Protein AF-A0A9D1D0S0-F1 (afdb_monomer)

Solvent-accessible surface area (backbone atoms only — not comparable to full-atom values): 7778 Å² total; per-residue (Å²): 96,86,96,44,88,36,52,38,95,53,84,93,52,58,53,62,79,55,43,81,59,76,42,62,84,83,54,61,83,53,73,46,69,26,36,39,30,45,93,90,41,56,19,46,62,19,41,35,35,54,39,78,94,74,76,41,79,44,77,44,63,49,6,41,51,87,75,84,60,81,37,50,37,50,48,55,74,76,42,73,57,58,77,40,42,81,45,76,44,77,78,49,83,49,35,30,40,50,49,79,39,62,50,87,47,49,67,59,52,57,73,62,24,72,44,70,52,54,68,56,92,54,92,84,30,56,72,50,70,42,110

Radius of gyration: 15.26 Å; Cα contacts (8 Å, |Δi|>4): 213; chains: 1; bounding box: 42×31×34 Å

Structure (mmCIF, N/CA/C/O backbone):
data_AF-A0A9D1D0S0-F1
#
_entry.id   AF-A0A9D1D0S0-F1
#
loop_
_atom_site.group_PDB
_atom_site.id
_atom_site.type_symbol
_atom_site.label_atom_id
_atom_site.label_alt_id
_atom_site.label_comp_id
_atom_site.label_asym_id
_atom_site.label_entity_id
_atom_site.label_seq_id
_atom_site.pdbx_PDB_ins_code
_atom_site.Cartn_x
_atom_site.Cartn_y
_atom_site.Cartn_z
_atom_site.occupancy
_atom_site.B_iso_or_equiv
_atom_site.auth_seq_id
_atom_site.auth_comp_id
_atom_site.auth_asym_id
_atom_site.auth_atom_id
_atom_site.pdbx_PDB_model_num
ATOM 1 N N . MET A 1 1 ? 17.503 -10.054 -6.892 1.00 64.94 1 MET A N 1
ATOM 2 C CA . MET A 1 1 ? 16.296 -9.539 -7.579 1.00 64.94 1 MET A CA 1
ATOM 3 C C . MET A 1 1 ? 15.792 -10.439 -8.700 1.00 64.94 1 MET A C 1
ATOM 5 O O . MET A 1 1 ? 14.606 -10.372 -8.966 1.00 64.94 1 MET A O 1
ATOM 9 N N . LYS A 1 2 ? 16.620 -11.303 -9.314 1.00 76.19 2 LYS A N 1
ATOM 10 C CA . LYS A 1 2 ? 16.136 -12.230 -10.349 1.00 76.19 2 LYS A CA 1
ATOM 11 C C . LYS A 1 2 ? 14.930 -13.060 -9.892 1.00 76.19 2 LYS A C 1
ATOM 13 O O . LYS A 1 2 ? 14.934 -13.582 -8.771 1.00 76.19 2 LYS A O 1
ATOM 18 N N . GLY A 1 3 ? 13.919 -13.166 -10.750 1.00 79.62 3 GLY A N 1
ATOM 19 C CA . GLY A 1 3 ? 12.679 -13.891 -10.479 1.00 79.62 3 GLY A CA 1
ATOM 20 C C . GLY A 1 3 ? 11.771 -13.207 -9.453 1.00 79.62 3 GLY A C 1
ATOM 21 O O . GLY A 1 3 ? 11.065 -13.893 -8.714 1.00 79.62 3 GLY A O 1
ATOM 22 N N . THR A 1 4 ? 11.823 -11.876 -9.335 1.00 82.12 4 THR A N 1
ATOM 23 C CA . THR A 1 4 ? 10.825 -11.090 -8.589 1.00 82.12 4 THR A CA 1
ATOM 24 C C . THR A 1 4 ? 10.102 -10.126 -9.528 1.00 82.12 4 THR A C 1
ATOM 26 O O . THR A 1 4 ? 10.671 -9.736 -10.548 1.00 82.12 4 THR A O 1
ATOM 29 N N . PRO A 1 5 ? 8.898 -9.646 -9.167 1.00 80.69 5 PRO A N 1
ATOM 30 C CA . PRO A 1 5 ? 8.214 -8.583 -9.914 1.00 80.69 5 PRO A CA 1
ATOM 31 C C . PRO A 1 5 ? 8.986 -7.254 -9.999 1.00 80.69 5 PRO A C 1
ATOM 33 O O . PRO A 1 5 ? 8.554 -6.336 -10.692 1.00 80.69 5 PRO A O 1
ATOM 36 N N . TYR A 1 6 ? 10.106 -7.130 -9.278 1.00 85.38 6 TYR A N 1
ATOM 37 C CA . TYR A 1 6 ? 10.950 -5.937 -9.260 1.00 85.38 6 TYR A CA 1
ATOM 38 C C . TYR A 1 6 ? 12.174 -6.032 -10.171 1.00 85.38 6 TYR A C 1
ATOM 40 O O . TYR A 1 6 ? 12.931 -5.067 -10.264 1.00 85.38 6 TYR A O 1
ATOM 48 N N . GLU A 1 7 ? 12.393 -7.177 -10.820 1.00 84.88 7 GLU A N 1
ATOM 49 C CA . GLU A 1 7 ? 13.486 -7.343 -11.773 1.00 84.88 7 GLU A CA 1
ATOM 50 C C . GLU A 1 7 ? 13.337 -6.355 -12.936 1.00 84.88 7 GLU A C 1
ATOM 52 O O . GLU A 1 7 ? 12.281 -6.263 -13.560 1.00 84.88 7 GLU A O 1
ATOM 57 N N . TYR A 1 8 ? 14.403 -5.604 -13.206 1.00 84.00 8 TYR A N 1
ATOM 58 C CA . TYR A 1 8 ? 14.496 -4.662 -14.316 1.00 84.00 8 TYR A CA 1
ATOM 59 C C . TYR A 1 8 ? 15.640 -5.102 -15.247 1.00 84.00 8 TYR A C 1
ATOM 61 O O . TYR A 1 8 ? 16.619 -5.667 -14.749 1.00 84.00 8 TYR A O 1
ATOM 69 N N . PRO A 1 9 ? 15.559 -4.869 -16.574 1.00 85.56 9 PRO A N 1
ATOM 70 C CA . PRO A 1 9 ? 16.597 -5.317 -17.510 1.00 85.56 9 PRO A CA 1
ATOM 71 C C . PRO A 1 9 ? 18.001 -4.781 -17.197 1.00 85.56 9 PRO A C 1
ATOM 73 O O . PRO A 1 9 ? 18.989 -5.495 -17.358 1.00 85.56 9 PRO A O 1
ATOM 76 N N . ASP A 1 10 ? 18.090 -3.532 -16.734 1.00 85.25 10 ASP A N 1
ATOM 77 C CA . ASP A 1 10 ? 19.326 -2.954 -16.204 1.00 85.25 10 ASP A CA 1
ATOM 78 C C . ASP A 1 10 ? 19.555 -3.452 -14.762 1.00 85.25 10 ASP A C 1
ATOM 80 O O . ASP A 1 10 ? 18.759 -3.120 -13.879 1.00 85.25 10 ASP A O 1
ATOM 84 N N . PRO A 1 11 ? 20.644 -4.199 -14.487 1.00 82.06 11 PRO A N 1
ATOM 85 C CA . PRO A 1 11 ? 20.911 -4.776 -13.169 1.00 82.06 11 PRO A CA 1
ATOM 86 C C . PRO A 1 11 ? 21.215 -3.732 -12.085 1.00 82.06 11 PRO A C 1
ATOM 88 O O . PRO A 1 11 ? 21.220 -4.074 -10.902 1.00 82.06 11 PRO A O 1
ATOM 91 N N . SER A 1 12 ? 21.480 -2.477 -12.464 1.00 82.19 12 SER A N 1
ATOM 92 C CA . SER A 1 12 ? 21.649 -1.356 -11.533 1.00 82.19 12 SER A CA 1
ATOM 93 C C . SER A 1 12 ? 20.322 -0.714 -11.109 1.00 82.19 12 SER A C 1
ATOM 95 O O . SER A 1 12 ? 20.304 0.155 -10.236 1.00 82.19 12 SER A O 1
ATOM 97 N N . ARG A 1 13 ? 19.204 -1.142 -11.708 1.00 82.38 13 ARG A N 1
ATOM 98 C CA . ARG A 1 13 ? 17.861 -0.617 -11.461 1.00 82.38 13 ARG A CA 1
ATOM 99 C C . ARG A 1 13 ? 16.918 -1.727 -11.008 1.00 82.38 13 ARG A C 1
ATOM 101 O O . ARG A 1 13 ? 17.182 -2.917 -11.146 1.00 82.38 13 ARG A O 1
ATOM 108 N N . MET A 1 14 ? 15.786 -1.308 -10.461 1.00 85.69 14 MET A N 1
ATOM 109 C CA . MET A 1 14 ? 14.671 -2.181 -10.114 1.00 85.69 14 MET A CA 1
ATOM 110 C C . MET A 1 14 ? 13.363 -1.425 -10.301 1.00 85.69 14 MET A C 1
ATOM 112 O O . MET A 1 14 ? 13.331 -0.200 -10.145 1.00 85.69 14 MET A O 1
ATOM 116 N N . TYR A 1 15 ? 12.276 -2.136 -10.594 1.00 85.44 15 TYR A N 1
ATOM 117 C CA . TYR A 1 15 ? 10.959 -1.515 -10.496 1.00 85.44 15 TYR A CA 1
ATOM 118 C C . TYR A 1 15 ? 10.644 -1.185 -9.034 1.00 85.44 15 TYR A C 1
ATOM 120 O O . TYR A 1 15 ? 11.009 -1.923 -8.119 1.00 85.44 15 TYR A O 1
ATOM 128 N N . GLY A 1 16 ? 9.949 -0.070 -8.811 1.00 83.62 16 GLY A N 1
ATOM 129 C CA . GLY A 1 16 ? 9.519 0.326 -7.473 1.00 83.62 16 GLY A CA 1
ATOM 130 C C . GLY A 1 16 ? 8.412 -0.570 -6.911 1.00 83.62 16 GLY A C 1
ATOM 131 O O . GLY A 1 16 ? 7.769 -1.335 -7.634 1.00 83.62 16 GLY A O 1
ATOM 132 N N . GLY A 1 17 ? 8.127 -0.392 -5.617 1.00 87.69 17 GLY A N 1
ATOM 133 C CA . GLY A 1 17 ? 7.108 -1.144 -4.869 1.00 87.69 17 GLY A CA 1
ATOM 134 C C . GLY A 1 17 ? 5.701 -1.142 -5.483 1.00 87.69 17 GLY A C 1
ATOM 135 O O . GLY A 1 17 ? 4.895 -2.006 -5.164 1.00 87.69 17 GLY A O 1
ATOM 136 N N . ILE A 1 18 ? 5.401 -0.221 -6.403 1.00 92.00 18 ILE A N 1
ATOM 137 C CA . ILE A 1 18 ? 4.089 -0.117 -7.050 1.00 92.00 18 ILE A CA 1
ATOM 138 C C . ILE A 1 18 ? 3.710 -1.363 -7.871 1.00 92.00 18 ILE A C 1
ATOM 140 O O . ILE A 1 18 ? 2.529 -1.691 -7.968 1.00 92.00 18 ILE A O 1
ATOM 144 N N . ARG A 1 19 ? 4.703 -2.117 -8.372 1.00 91.75 19 ARG A N 1
ATOM 145 C CA . ARG A 1 19 ? 4.493 -3.405 -9.058 1.00 91.75 19 ARG A CA 1
ATOM 146 C C . ARG A 1 19 ? 3.732 -4.418 -8.204 1.00 91.75 19 ARG A C 1
ATOM 148 O O . ARG A 1 19 ? 2.967 -5.204 -8.749 1.00 91.75 19 ARG A O 1
ATOM 155 N N . PHE A 1 20 ? 3.902 -4.382 -6.880 1.00 92.69 20 PHE A N 1
ATOM 156 C CA . PHE A 1 20 ? 3.157 -5.234 -5.947 1.00 92.69 20 PHE A CA 1
ATOM 157 C C . PHE A 1 20 ? 1.638 -5.090 -6.115 1.00 92.69 20 PHE A C 1
ATOM 159 O O . PHE A 1 20 ? 0.895 -6.071 -6.023 1.00 92.69 20 PHE A O 1
ATOM 166 N N . PHE A 1 21 ? 1.200 -3.872 -6.435 1.00 94.19 21 PHE A N 1
ATOM 167 C CA . PHE A 1 21 ? -0.196 -3.505 -6.616 1.00 94.19 21 PHE A CA 1
ATOM 168 C C . PHE A 1 21 ? -0.695 -3.696 -8.056 1.00 94.19 21 PHE A C 1
ATOM 170 O O . PHE A 1 21 ? -1.740 -3.151 -8.403 1.00 94.19 21 PHE A O 1
ATOM 177 N N . ASP A 1 22 ? 0.016 -4.457 -8.899 1.00 94.12 22 ASP A N 1
ATOM 178 C CA . ASP A 1 22 ? -0.304 -4.706 -10.317 1.00 94.12 22 ASP A CA 1
ATOM 179 C C . ASP A 1 22 ? -0.490 -3.427 -11.142 1.00 94.12 22 ASP A C 1
ATOM 181 O O . ASP A 1 22 ? -1.402 -3.326 -11.962 1.00 94.12 22 ASP A O 1
ATOM 185 N N . ILE A 1 23 ? 0.346 -2.425 -10.887 1.00 94.25 23 ILE A N 1
ATOM 186 C CA . ILE A 1 23 ? 0.385 -1.182 -11.658 1.00 94.25 23 ILE A CA 1
ATOM 187 C C . ILE A 1 23 ? 1.708 -1.146 -12.420 1.00 94.25 23 ILE A C 1
ATOM 189 O O . ILE A 1 23 ? 2.770 -1.431 -11.855 1.00 94.25 23 ILE A O 1
ATOM 193 N N . GLU A 1 24 ? 1.638 -0.803 -13.705 1.00 91.50 24 GLU A N 1
ATOM 194 C CA . GLU A 1 24 ? 2.812 -0.529 -14.530 1.00 91.50 24 GLU A CA 1
ATOM 195 C C . GLU A 1 24 ? 3.449 0.792 -14.064 1.00 91.50 24 GLU A C 1
ATOM 197 O O . GLU A 1 24 ? 2.795 1.831 -14.151 1.00 91.50 24 GLU A O 1
ATOM 202 N N . PRO A 1 25 ? 4.697 0.799 -13.552 1.00 89.88 25 PRO A N 1
ATOM 203 C CA . PRO A 1 25 ? 5.296 2.012 -12.994 1.00 89.88 25 PRO A CA 1
ATOM 204 C C . PRO A 1 25 ? 5.414 3.178 -13.984 1.00 89.88 25 PRO A C 1
ATOM 206 O O . PRO A 1 25 ? 5.482 4.326 -13.542 1.00 89.88 25 PRO A O 1
ATOM 209 N N . GLU A 1 26 ? 5.461 2.878 -15.285 1.00 89.44 26 GLU A N 1
ATOM 210 C CA . GLU A 1 26 ? 5.560 3.851 -16.377 1.00 89.44 26 GLU A CA 1
ATOM 211 C C . GLU A 1 26 ? 4.197 4.458 -16.761 1.00 89.44 26 GLU A C 1
ATOM 213 O O . GLU A 1 26 ? 4.147 5.575 -17.282 1.00 89.44 26 GLU A O 1
ATOM 218 N N . ASP A 1 27 ? 3.082 3.793 -16.434 1.00 93.31 27 ASP A N 1
ATOM 219 C CA . ASP A 1 27 ? 1.735 4.315 -16.682 1.00 93.31 27 ASP A CA 1
ATOM 220 C C . ASP A 1 27 ? 1.271 5.219 -15.535 1.00 93.31 27 ASP A C 1
ATOM 222 O O . ASP A 1 27 ? 0.452 4.873 -14.683 1.00 93.31 27 ASP A O 1
ATOM 226 N N . THR A 1 28 ? 1.824 6.427 -15.520 1.00 94.62 28 THR A N 1
ATOM 227 C CA . THR A 1 28 ? 1.541 7.443 -14.495 1.00 94.62 28 THR A CA 1
ATOM 228 C C . THR A 1 28 ? 0.131 8.043 -14.565 1.00 94.62 28 THR A C 1
ATOM 230 O O . THR A 1 28 ? -0.220 8.859 -13.711 1.00 94.62 28 THR A O 1
ATOM 233 N N . SER A 1 29 ? -0.683 7.652 -15.553 1.00 95.19 29 SER A N 1
ATOM 234 C CA . SER A 1 29 ? -2.068 8.114 -15.703 1.00 95.19 29 SER A CA 1
ATOM 235 C C . SER A 1 29 ? -3.072 7.291 -14.889 1.00 95.19 29 SER A C 1
ATOM 237 O O . SER A 1 29 ? -4.191 7.744 -14.646 1.00 95.19 29 SER A O 1
ATOM 239 N N . VAL A 1 30 ? -2.667 6.099 -14.438 1.00 95.50 30 VAL A N 1
ATOM 240 C CA . VAL A 1 30 ? -3.536 5.160 -13.728 1.00 95.50 30 VAL A CA 1
ATOM 241 C C . VAL A 1 30 ? -3.843 5.634 -12.310 1.00 95.50 30 VAL A C 1
ATOM 243 O O . VAL A 1 30 ? -2.960 5.970 -11.515 1.00 95.50 30 VAL A O 1
ATOM 246 N N . GLU A 1 31 ? -5.125 5.544 -11.970 1.00 96.69 31 GLU A N 1
ATOM 247 C CA . GLU A 1 31 ? -5.622 5.557 -10.603 1.00 96.69 31 GLU A CA 1
ATOM 248 C C . GLU A 1 31 ? -6.266 4.199 -10.304 1.00 96.69 31 GLU A C 1
ATOM 250 O O . GLU A 1 31 ? -7.092 3.704 -11.074 1.00 96.69 31 GLU A O 1
ATOM 255 N N . LYS A 1 32 ? -5.878 3.575 -9.189 1.00 97.56 32 LYS A N 1
ATOM 256 C CA . LYS A 1 32 ? -6.391 2.262 -8.782 1.00 97.56 32 LYS A CA 1
ATOM 257 C C . LYS A 1 32 ? -6.989 2.338 -7.388 1.00 97.56 32 LYS A C 1
ATOM 259 O O . LYS A 1 32 ? -6.281 2.616 -6.421 1.00 97.56 32 LYS A O 1
ATOM 264 N N . ASN A 1 33 ? -8.279 2.041 -7.278 1.00 98.38 33 ASN A N 1
ATOM 265 C CA . ASN A 1 33 ? -8.926 1.856 -5.985 1.00 98.38 33 ASN A CA 1
ATOM 266 C C . ASN A 1 33 ? -8.759 0.410 -5.518 1.00 98.38 33 ASN A C 1
ATOM 268 O O . ASN A 1 33 ? -8.895 -0.532 -6.300 1.00 98.38 33 ASN A O 1
ATOM 272 N N . ILE A 1 34 ? -8.450 0.254 -4.237 1.00 98.38 34 ILE A N 1
ATOM 273 C CA . ILE A 1 34 ? -8.264 -1.029 -3.570 1.00 98.38 34 ILE A CA 1
ATOM 274 C C . ILE A 1 34 ? -9.051 -1.052 -2.261 1.00 98.38 34 ILE A C 1
ATOM 276 O O . ILE A 1 34 ? -9.284 -0.012 -1.634 1.00 98.38 34 ILE A O 1
ATOM 280 N N . THR A 1 35 ? -9.422 -2.255 -1.844 1.00 98.62 35 THR A N 1
ATOM 281 C CA . THR A 1 35 ? -9.885 -2.543 -0.490 1.00 98.62 35 THR A CA 1
ATOM 282 C C . THR A 1 35 ? -8.679 -2.874 0.376 1.00 98.62 35 THR A C 1
ATOM 284 O O . THR A 1 35 ? -7.818 -3.668 -0.018 1.00 98.62 35 THR A O 1
ATOM 287 N N . ILE A 1 36 ? -8.619 -2.265 1.556 1.00 98.56 36 ILE A N 1
ATOM 288 C CA . ILE A 1 36 ? -7.641 -2.608 2.587 1.00 98.56 36 ILE A CA 1
ATOM 289 C C . ILE A 1 36 ? -8.397 -3.213 3.759 1.00 98.56 36 ILE A C 1
ATOM 291 O O . ILE A 1 36 ? -9.249 -2.542 4.331 1.00 98.56 36 ILE A O 1
ATOM 295 N N . ASN A 1 37 ? -8.073 -4.448 4.127 1.00 98.44 37 ASN A N 1
ATOM 296 C CA . ASN A 1 37 ? -8.507 -5.025 5.388 1.00 98.44 37 ASN A CA 1
ATOM 297 C C . ASN A 1 37 ? -7.542 -4.601 6.497 1.00 98.44 37 ASN A C 1
ATOM 299 O O . ASN A 1 37 ? -6.339 -4.834 6.387 1.00 98.44 37 ASN A O 1
ATOM 303 N N . TYR A 1 38 ? -8.049 -3.980 7.555 1.00 98.00 38 TYR A N 1
ATOM 304 C CA . TYR A 1 38 ? -7.265 -3.592 8.721 1.00 98.00 38 TYR A CA 1
ATOM 305 C C . TYR A 1 38 ? -8.043 -3.920 9.997 1.00 98.00 38 TYR A C 1
ATOM 307 O O . TYR A 1 38 ? -9.200 -3.529 10.148 1.00 98.00 38 TYR A O 1
ATOM 315 N N . LEU A 1 39 ? -7.416 -4.678 10.905 1.00 95.56 39 LEU A N 1
ATOM 316 C CA . LEU A 1 39 ? -8.042 -5.180 12.139 1.00 95.56 39 LEU A CA 1
ATOM 317 C C . LEU A 1 39 ? -9.371 -5.924 11.889 1.00 95.56 39 LEU A C 1
ATOM 319 O O . LEU A 1 39 ? -10.320 -5.806 12.661 1.00 95.56 39 LEU A O 1
ATOM 323 N N . GLY A 1 40 ? -9.443 -6.682 10.789 1.00 95.81 40 GLY A N 1
ATOM 324 C CA . GLY A 1 40 ? -10.624 -7.463 10.421 1.00 95.81 40 GLY A CA 1
ATOM 325 C C . GLY A 1 40 ? -11.761 -6.655 9.790 1.00 95.81 40 GLY A C 1
ATOM 326 O O . GLY A 1 40 ? -12.815 -7.229 9.530 1.00 95.81 40 GLY A O 1
ATOM 327 N N . LYS A 1 41 ? -11.563 -5.359 9.513 1.00 97.38 41 LYS A N 1
ATOM 328 C CA . LYS A 1 41 ? -12.529 -4.509 8.804 1.00 97.38 41 LYS A CA 1
ATOM 329 C C . LYS A 1 41 ? -12.032 -4.123 7.418 1.00 97.38 41 LYS A C 1
ATOM 331 O O . LYS A 1 41 ? -10.856 -3.805 7.258 1.00 97.38 41 LYS A O 1
ATOM 336 N N . ASP A 1 42 ? -12.941 -4.090 6.450 1.00 98.31 42 ASP A N 1
ATOM 337 C CA . ASP A 1 42 ? -12.655 -3.686 5.073 1.00 98.31 42 ASP A CA 1
ATOM 338 C C . ASP A 1 42 ? -12.870 -2.188 4.893 1.00 98.31 42 ASP A C 1
ATOM 340 O O . ASP A 1 42 ? -13.924 -1.675 5.241 1.00 98.31 42 ASP A O 1
ATOM 344 N N . TYR A 1 43 ? -11.893 -1.501 4.306 1.00 98.50 43 TYR A N 1
ATOM 345 C CA . TYR A 1 43 ? -11.946 -0.066 4.042 1.00 98.50 43 TYR A CA 1
ATOM 346 C C . TYR A 1 43 ? -11.823 0.196 2.542 1.00 98.50 43 TYR A C 1
ATOM 348 O O . TYR A 1 43 ? -10.793 -0.119 1.929 1.00 98.50 43 TYR A O 1
ATOM 356 N N . TYR A 1 44 ? -12.843 0.822 1.950 1.00 98.25 44 TYR A N 1
ATOM 357 C CA . TYR A 1 44 ? -12.876 1.150 0.524 1.00 98.25 44 TYR A CA 1
ATOM 358 C C . TYR A 1 44 ? -13.498 2.537 0.257 1.00 98.25 44 TYR A C 1
ATOM 360 O O . TYR A 1 44 ? -14.463 2.905 0.916 1.00 98.25 44 TYR A O 1
ATOM 368 N N . PRO A 1 45 ? -12.995 3.318 -0.720 1.00 98.00 45 PRO A N 1
ATOM 369 C CA . PRO A 1 45 ? -11.783 3.084 -1.498 1.00 98.00 45 PRO A CA 1
ATOM 370 C C . PRO A 1 45 ? -10.538 3.677 -0.827 1.00 98.00 45 PRO A C 1
ATOM 372 O O . PRO A 1 45 ? -10.483 4.867 -0.514 1.00 98.00 45 PRO A O 1
ATOM 375 N N . SER A 1 46 ? -9.478 2.876 -0.717 1.00 97.62 46 SER A N 1
ATOM 376 C CA . SER A 1 46 ? -8.119 3.418 -0.635 1.00 97.62 46 SER A CA 1
ATOM 377 C C . SER A 1 46 ? -7.547 3.526 -2.046 1.00 97.62 46 SER A C 1
ATOM 379 O O . SER A 1 46 ? -7.695 2.612 -2.853 1.00 97.62 46 SER A O 1
ATOM 381 N N . THR A 1 47 ? -6.923 4.654 -2.370 1.00 97.88 47 THR A N 1
ATOM 382 C CA . THR A 1 47 ? -6.584 4.997 -3.761 1.00 97.88 47 THR A CA 1
ATOM 383 C C . THR A 1 47 ? -5.079 5.030 -3.963 1.00 97.88 47 THR A C 1
ATOM 385 O O . THR A 1 47 ? -4.366 5.719 -3.235 1.00 97.88 47 THR A O 1
ATOM 388 N N . ILE A 1 48 ? -4.599 4.350 -4.995 1.00 97.25 48 ILE A N 1
ATOM 389 C CA . ILE A 1 48 ? -3.215 4.405 -5.451 1.00 97.25 48 ILE A CA 1
ATOM 390 C C . ILE A 1 48 ? -3.144 5.297 -6.686 1.00 97.25 48 ILE A C 1
ATOM 392 O O . ILE A 1 48 ? -3.865 5.058 -7.654 1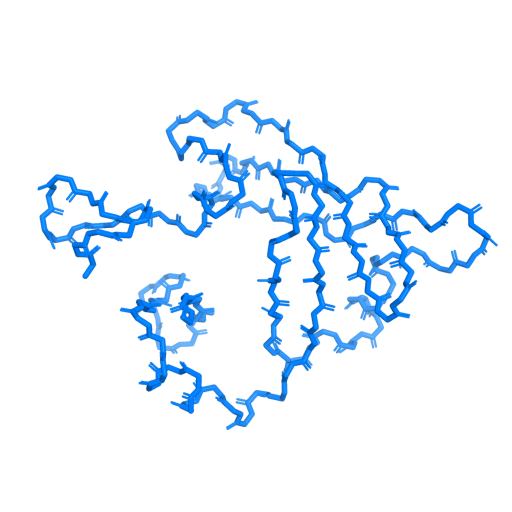.00 97.25 48 ILE A O 1
ATOM 396 N N . LYS A 1 49 ? -2.281 6.317 -6.658 1.00 96.44 49 LYS A N 1
ATOM 397 C CA . LYS A 1 49 ? -2.101 7.239 -7.788 1.00 96.44 49 LYS A CA 1
ATOM 398 C C . LYS A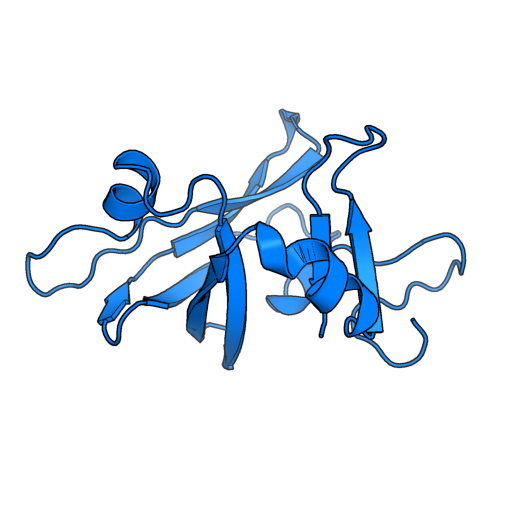 1 49 ? -0.722 7.879 -7.834 1.00 96.44 49 LYS A C 1
ATOM 400 O O . LYS A 1 49 ? -0.041 7.999 -6.809 1.00 96.44 49 LYS A O 1
ATOM 405 N N . PHE A 1 50 ? -0.330 8.325 -9.020 1.00 95.44 50 PHE A N 1
ATOM 406 C CA . PHE A 1 50 ? 0.914 9.054 -9.224 1.00 95.44 50 PHE A CA 1
ATOM 407 C C . PHE A 1 50 ? 0.775 10.529 -8.817 1.00 95.44 50 PHE A C 1
ATOM 409 O O . PHE A 1 50 ? -0.232 11.181 -9.088 1.00 95.44 50 PHE A O 1
ATOM 416 N N . ALA A 1 51 ? 1.792 11.070 -8.145 1.00 93.56 51 ALA A N 1
ATOM 417 C CA . ALA A 1 51 ? 1.888 12.483 -7.801 1.00 93.56 51 ALA A CA 1
ATOM 418 C C . ALA A 1 51 ? 2.928 13.167 -8.711 1.00 93.56 51 ALA A C 1
ATOM 420 O O . ALA A 1 51 ? 4.124 13.103 -8.402 1.00 93.56 51 ALA A O 1
ATOM 421 N N . PRO A 1 52 ? 2.507 13.845 -9.800 1.00 89.69 52 PRO A N 1
ATOM 422 C CA . PRO A 1 52 ? 3.409 14.280 -10.869 1.00 89.69 52 PRO A CA 1
ATOM 423 C C . PRO A 1 52 ? 4.473 15.273 -10.402 1.00 89.69 52 PRO A C 1
ATOM 425 O O . PRO A 1 52 ? 5.635 15.144 -10.769 1.00 89.69 52 PRO A O 1
ATOM 428 N N . HIS A 1 53 ? 4.119 16.205 -9.515 1.00 87.06 53 HIS A N 1
ATOM 429 C CA . HIS A 1 53 ? 5.064 17.196 -8.988 1.00 87.06 53 HIS A CA 1
ATOM 430 C C . HIS A 1 53 ? 6.209 16.588 -8.167 1.00 87.06 53 HIS A C 1
ATOM 432 O O . HIS A 1 53 ? 7.285 17.171 -8.092 1.00 87.06 53 HIS A O 1
ATOM 438 N N . ASN A 1 54 ? 5.990 15.415 -7.564 1.00 81.06 54 ASN A N 1
ATOM 439 C CA . ASN A 1 54 ? 6.964 14.761 -6.691 1.00 81.06 54 ASN A CA 1
ATOM 440 C C . ASN A 1 54 ? 7.602 13.529 -7.344 1.00 81.06 54 ASN A C 1
ATOM 442 O O . ASN A 1 54 ? 8.380 12.847 -6.681 1.00 81.06 54 ASN A O 1
ATOM 446 N N . GLY A 1 55 ? 7.208 13.185 -8.575 1.00 86.94 55 GLY A N 1
ATOM 447 C CA . GLY A 1 55 ? 7.688 11.997 -9.280 1.00 86.94 55 GLY A CA 1
ATOM 448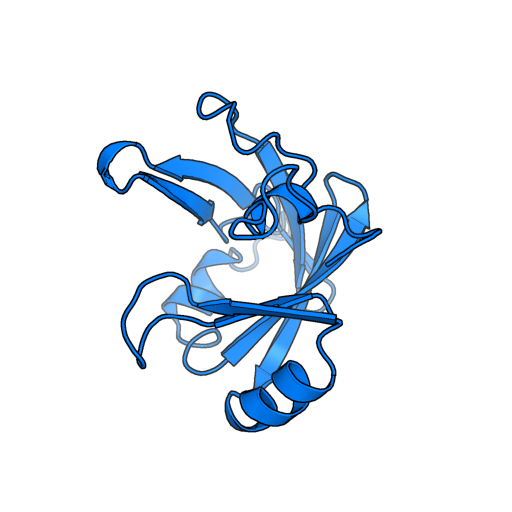 C C . GLY A 1 55 ? 7.509 10.689 -8.500 1.00 86.94 55 GLY A C 1
ATOM 449 O O . GLY A 1 55 ? 8.373 9.821 -8.568 1.00 86.94 55 GLY A O 1
ATOM 450 N N . SER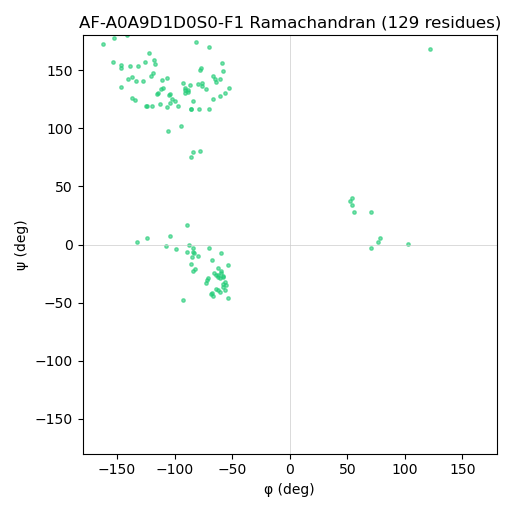 A 1 56 ? 6.445 10.555 -7.699 1.00 88.69 56 SER A N 1
ATOM 451 C CA . SER A 1 56 ? 6.263 9.404 -6.801 1.00 88.69 56 SER A CA 1
ATOM 452 C C . SER A 1 56 ? 4.840 8.860 -6.803 1.00 88.69 56 SER A C 1
ATOM 454 O O . SER A 1 56 ? 3.860 9.601 -6.864 1.00 88.69 56 SER A O 1
ATOM 456 N N . TRP A 1 57 ? 4.736 7.539 -6.680 1.00 92.12 57 TRP A N 1
ATOM 457 C CA . TRP A 1 57 ? 3.482 6.843 -6.421 1.00 92.12 57 TRP A CA 1
ATOM 458 C C . TRP A 1 57 ? 3.067 7.001 -4.955 1.0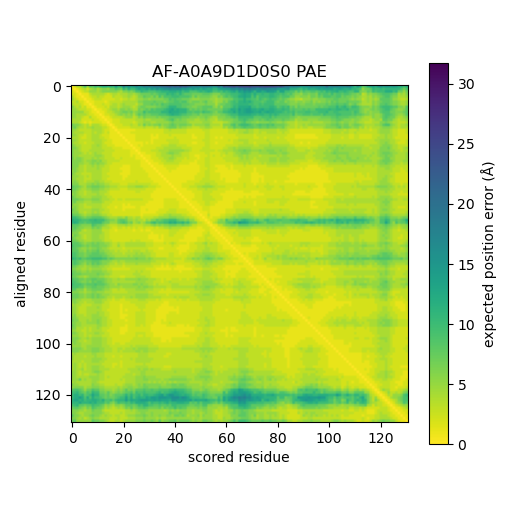0 92.12 57 TRP A C 1
ATOM 460 O O . TRP A 1 57 ? 3.903 6.927 -4.052 1.00 92.12 57 TRP A O 1
ATOM 470 N N . ARG A 1 58 ? 1.771 7.214 -4.710 1.00 92.44 58 ARG A N 1
ATOM 471 C CA . ARG A 1 58 ? 1.193 7.363 -3.369 1.00 92.44 58 ARG A CA 1
ATOM 472 C C . ARG A 1 58 ? 0.030 6.404 -3.182 1.00 92.44 58 ARG A C 1
ATOM 474 O O . ARG A 1 58 ? -0.797 6.258 -4.076 1.00 92.44 58 ARG A O 1
ATOM 481 N N . ILE A 1 59 ? -0.059 5.830 -1.988 1.00 94.06 59 ILE A N 1
ATOM 482 C CA . ILE A 1 59 ? -1.234 5.099 -1.516 1.00 94.06 59 ILE A CA 1
ATOM 483 C C . ILE A 1 59 ? -1.952 6.011 -0.523 1.00 94.06 59 ILE A C 1
ATOM 485 O O . ILE A 1 59 ? -1.360 6.458 0.457 1.00 94.06 59 ILE A O 1
ATOM 489 N N . GLN A 1 60 ? -3.213 6.322 -0.794 1.00 95.56 60 GLN A N 1
ATOM 490 C CA . GLN A 1 60 ? -4.084 7.088 0.088 1.00 95.56 60 GLN A CA 1
ATOM 491 C C . GLN A 1 60 ? -4.903 6.116 0.938 1.00 95.56 60 GLN A C 1
ATOM 493 O O . GLN A 1 60 ? -5.878 5.545 0.451 1.00 95.56 60 GLN A O 1
ATOM 498 N N . LEU A 1 61 ? -4.502 5.938 2.198 1.00 96.19 61 LEU A N 1
ATOM 499 C CA . LEU A 1 61 ? -5.192 5.101 3.185 1.00 96.19 61 LEU A CA 1
ATOM 500 C C . LEU A 1 61 ? -6.416 5.852 3.729 1.00 96.19 61 LEU A C 1
ATOM 502 O O . LEU A 1 61 ? -6.329 6.503 4.762 1.00 96.19 61 LEU A O 1
ATOM 506 N N . LYS A 1 62 ? -7.523 5.849 2.981 1.00 95.12 62 LYS A N 1
ATOM 507 C CA . LYS A 1 62 ? -8.700 6.695 3.266 1.00 95.12 62 LYS A CA 1
ATOM 508 C C . LYS A 1 62 ? -10.046 5.972 3.227 1.00 95.12 62 LYS A C 1
ATOM 510 O O . LYS A 1 62 ? -11.065 6.635 3.332 1.00 95.12 62 LYS A O 1
ATOM 515 N N . GLY A 1 63 ? -10.051 4.660 2.997 1.00 96.50 63 GLY A N 1
ATOM 516 C CA . GLY A 1 63 ? -11.290 3.925 2.752 1.00 96.50 63 GLY A CA 1
ATOM 517 C C . GLY A 1 63 ? -12.304 4.044 3.894 1.00 96.50 63 GLY A C 1
ATOM 518 O O . GLY A 1 63 ? -11.919 4.160 5.060 1.00 96.50 63 GLY A O 1
ATOM 519 N N . ASP A 1 64 ? -13.581 3.987 3.533 1.00 97.38 64 ASP A N 1
ATOM 520 C CA . ASP A 1 64 ? -14.722 3.974 4.444 1.00 97.38 64 ASP A CA 1
ATOM 521 C C . ASP A 1 64 ? -15.120 2.514 4.750 1.00 97.38 64 ASP A C 1
ATOM 523 O O . ASP A 1 64 ? -15.070 1.677 3.838 1.00 97.38 64 ASP A O 1
ATOM 527 N N . PRO A 1 65 ? -15.455 2.175 6.010 1.00 97.12 65 PRO A N 1
ATOM 528 C CA . PRO A 1 65 ? -15.831 0.815 6.390 1.00 97.12 65 PRO A CA 1
ATOM 529 C C . PRO A 1 65 ? -17.303 0.452 6.131 1.00 97.12 65 PRO A C 1
ATOM 531 O O . PRO A 1 65 ? -17.695 -0.697 6.321 1.00 97.12 65 PRO A O 1
ATOM 534 N N . GLY A 1 66 ? -18.150 1.405 5.735 1.00 96.06 66 GLY A N 1
ATOM 535 C CA . GLY A 1 66 ? -19.568 1.204 5.421 1.00 96.06 66 GLY A CA 1
ATOM 536 C C . GLY A 1 66 ? -20.472 0.902 6.623 1.00 96.06 66 GLY A C 1
ATOM 537 O O . GLY A 1 66 ? -21.684 0.781 6.457 1.00 96.06 66 GLY A O 1
ATOM 538 N N . ASP A 1 67 ? -19.912 0.792 7.830 1.00 95.62 67 ASP A N 1
ATOM 539 C CA . ASP A 1 67 ? -20.610 0.457 9.079 1.00 95.62 67 ASP A CA 1
ATOM 540 C C . ASP A 1 67 ? -20.827 1.678 9.997 1.00 95.62 67 ASP A C 1
ATOM 542 O O . ASP A 1 67 ? -21.270 1.537 11.137 1.00 95.62 67 ASP A O 1
ATOM 546 N N . GLY A 1 68 ? -20.506 2.883 9.509 1.00 93.62 68 GLY A N 1
ATOM 547 C CA . GLY A 1 68 ? -20.595 4.137 10.262 1.00 93.62 68 GLY A CA 1
ATOM 548 C C . GLY A 1 68 ? -19.467 4.349 11.277 1.00 93.62 68 GLY A C 1
ATOM 549 O O . GLY A 1 68 ? -19.478 5.355 11.989 1.00 93.62 68 GLY A O 1
ATOM 550 N N . THR A 1 69 ? -18.494 3.434 11.361 1.00 94.88 69 THR A N 1
ATOM 551 C CA . THR A 1 69 ? -17.264 3.654 12.129 1.00 94.88 69 THR A CA 1
ATOM 552 C C . THR A 1 69 ? -16.246 4.476 11.337 1.00 94.88 69 THR A C 1
ATOM 554 O O . THR A 1 69 ? -16.471 4.851 10.189 1.00 94.88 69 THR A O 1
ATOM 557 N N . GLN A 1 70 ? -15.141 4.843 11.987 1.00 95.56 70 GLN A N 1
ATOM 55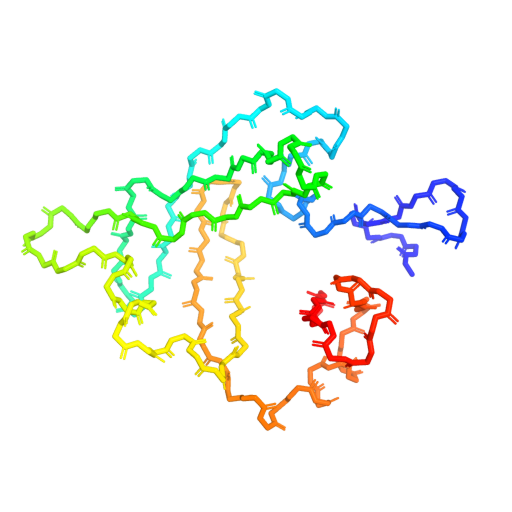8 C CA . GLN A 1 70 ? -14.175 5.779 11.421 1.00 95.56 70 GLN A CA 1
ATOM 559 C C . GLN A 1 70 ? -13.470 5.248 10.163 1.00 95.56 70 GLN A C 1
ATOM 561 O O . GLN A 1 70 ? -13.105 4.077 10.094 1.00 95.56 70 GLN A O 1
ATOM 566 N N . GLU A 1 71 ? -13.218 6.137 9.200 1.00 97.38 71 GLU A N 1
ATOM 567 C CA . GLU A 1 71 ? -12.410 5.851 8.008 1.00 97.38 71 GLU A CA 1
ATOM 568 C C . GLU A 1 71 ? -10.980 5.407 8.361 1.00 97.38 71 GLU A C 1
ATOM 570 O O . GLU A 1 71 ? -10.409 5.823 9.375 1.00 97.38 71 GLU A O 1
ATOM 575 N N . LEU A 1 72 ? -10.329 4.678 7.446 1.00 97.25 72 LEU A N 1
ATOM 576 C CA . LEU A 1 72 ? -8.931 4.253 7.604 1.00 97.25 72 LEU A CA 1
ATOM 577 C C . LEU A 1 72 ? -7.965 5.438 7.794 1.00 97.25 72 LEU A C 1
ATOM 579 O O . LEU A 1 72 ? -6.931 5.309 8.450 1.00 97.25 72 LEU A O 1
ATOM 583 N N . SER A 1 73 ? -8.318 6.606 7.247 1.00 96.06 73 SER A N 1
ATOM 584 C CA . SER A 1 73 ? -7.528 7.836 7.365 1.00 96.06 73 SER A CA 1
ATOM 585 C C . SER A 1 73 ? -7.345 8.282 8.818 1.00 96.06 73 SER A C 1
ATOM 587 O O . SER A 1 73 ? -6.328 8.897 9.144 1.00 96.06 73 SER A O 1
ATOM 589 N N . LYS A 1 74 ? -8.302 7.964 9.700 1.00 96.69 74 LYS A N 1
ATOM 590 C CA . LYS A 1 74 ? -8.292 8.392 11.102 1.00 96.69 74 LYS A CA 1
ATOM 591 C C . LYS A 1 74 ? -7.178 7.733 11.900 1.00 96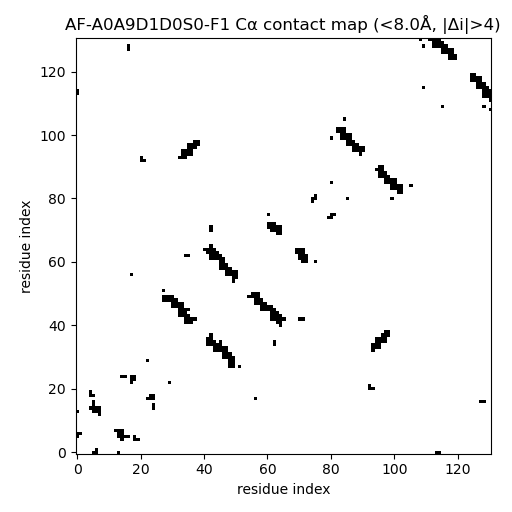.69 74 LYS A C 1
ATOM 593 O O . LYS A 1 74 ? -6.424 8.460 12.525 1.00 96.69 74 LYS A O 1
ATOM 598 N N . PHE A 1 75 ? -6.938 6.436 11.722 1.00 94.88 75 PHE A N 1
ATOM 599 C CA . PHE A 1 75 ? -5.798 5.741 12.340 1.00 94.88 75 PHE A CA 1
ATOM 600 C C . PHE A 1 75 ? -4.451 6.395 11.980 1.00 94.88 75 PHE A C 1
ATOM 602 O O . PHE A 1 75 ? -3.569 6.560 12.818 1.00 94.88 75 PHE A O 1
ATOM 609 N N . GLY A 1 76 ? -4.294 6.845 10.730 1.00 91.06 76 GLY A N 1
ATOM 610 C CA . GLY A 1 76 ? -3.103 7.590 10.316 1.00 91.06 76 GLY A CA 1
ATOM 611 C C . GLY A 1 76 ? -2.995 8.976 10.962 1.00 91.06 76 GLY A C 1
ATOM 612 O O . GLY A 1 76 ? -1.904 9.373 11.369 1.00 91.06 76 GLY A O 1
ATOM 613 N N . ASN A 1 77 ? -4.110 9.703 11.056 1.00 92.81 77 ASN A N 1
ATOM 614 C CA . ASN A 1 77 ? -4.163 11.053 11.628 1.00 92.81 77 ASN A CA 1
ATOM 615 C C . ASN A 1 77 ? -4.004 11.064 13.155 1.00 92.81 77 ASN A C 1
ATOM 617 O O . ASN A 1 77 ? -3.413 11.999 13.690 1.00 92.81 77 ASN A O 1
ATOM 621 N N . ASP A 1 78 ? -4.496 10.027 13.828 1.00 94.94 78 ASP A N 1
ATOM 622 C CA . ASP A 1 78 ? -4.438 9.871 15.283 1.00 94.94 78 ASP A CA 1
ATOM 623 C C . ASP A 1 78 ? -3.057 9.378 15.753 1.00 94.94 78 ASP A C 1
ATOM 625 O O . ASP A 1 78 ? -2.733 9.440 16.937 1.00 94.94 78 ASP A O 1
ATOM 629 N N . GLY A 1 79 ? -2.201 8.970 14.810 1.00 93.56 79 GLY A N 1
ATOM 630 C CA . GLY A 1 79 ? -0.806 8.623 15.060 1.00 93.56 79 GLY A CA 1
ATOM 631 C C . GLY A 1 79 ? -0.517 7.123 15.095 1.00 93.56 79 GLY A C 1
ATOM 632 O O . GLY A 1 79 ? 0.645 6.749 15.230 1.00 93.56 79 GLY A O 1
ATOM 633 N N . ASP A 1 80 ? -1.510 6.257 14.897 1.00 93.75 80 ASP A N 1
ATOM 634 C CA . ASP A 1 80 ? -1.357 4.800 15.033 1.00 93.75 80 ASP A CA 1
ATOM 635 C C . ASP A 1 80 ? -0.360 4.208 14.030 1.00 93.75 80 ASP A C 1
ATOM 637 O O . ASP A 1 80 ? 0.278 3.189 14.290 1.00 93.75 80 ASP A O 1
ATOM 641 N N . PHE A 1 81 ? -0.201 4.852 12.870 1.00 94.75 81 PHE A N 1
ATOM 642 C CA . PHE A 1 81 ? 0.751 4.445 11.830 1.00 94.75 81 PHE A CA 1
ATOM 643 C C . PHE A 1 81 ? 2.140 5.079 11.998 1.00 94.75 81 PHE A C 1
ATOM 645 O O . PHE A 1 81 ? 3.069 4.757 11.251 1.00 94.75 81 PHE A O 1
ATOM 652 N N . VAL A 1 82 ? 2.299 6.006 12.943 1.00 93.12 82 VAL A N 1
ATOM 653 C CA . VAL A 1 82 ? 3.563 6.704 13.193 1.00 93.12 82 VAL A CA 1
ATOM 654 C C . VAL A 1 82 ? 4.513 5.760 13.935 1.00 93.12 82 VAL A C 1
ATOM 656 O O . VAL A 1 82 ? 4.106 5.042 14.840 1.00 93.12 82 VAL A O 1
ATOM 659 N N . HIS A 1 83 ? 5.787 5.733 13.527 1.00 93.06 83 HIS A N 1
ATOM 660 C CA . HIS A 1 83 ? 6.795 4.791 14.047 1.00 93.06 83 HIS A CA 1
ATOM 661 C C . HIS A 1 83 ? 6.404 3.308 13.905 1.00 93.06 83 HIS A C 1
ATOM 663 O O . HIS A 1 83 ? 6.837 2.452 14.677 1.00 93.06 83 HIS A O 1
ATOM 669 N N . LYS A 1 84 ? 5.591 2.993 12.888 1.00 95.75 84 LYS A N 1
ATOM 670 C CA . LYS A 1 84 ? 5.240 1.623 12.508 1.00 95.75 84 LYS A CA 1
ATOM 671 C C . LYS A 1 84 ? 5.726 1.293 11.108 1.00 95.75 84 LYS A C 1
ATOM 673 O O . LYS A 1 84 ? 5.868 2.151 10.234 1.00 95.75 84 LYS A O 1
ATOM 678 N N . ILE A 1 85 ? 5.922 0.005 10.893 1.00 96.19 85 ILE A N 1
ATOM 679 C CA . ILE A 1 85 ? 6.143 -0.596 9.589 1.00 96.19 85 ILE A CA 1
ATOM 680 C C . ILE A 1 85 ? 4.798 -1.140 9.123 1.00 96.19 85 ILE A C 1
ATOM 682 O O . ILE A 1 85 ? 4.199 -1.990 9.779 1.00 96.19 85 ILE A O 1
ATOM 686 N N . LEU A 1 86 ? 4.318 -0.623 7.996 1.00 96.44 86 LEU A N 1
ATOM 687 C CA . LEU A 1 86 ? 3.069 -1.057 7.383 1.00 96.44 86 LEU A CA 1
ATOM 688 C C . LEU A 1 86 ? 3.372 -2.258 6.490 1.00 96.44 86 LEU A C 1
ATOM 690 O O . LEU A 1 86 ? 4.106 -2.131 5.508 1.00 96.44 86 LEU A O 1
ATOM 694 N N . VAL A 1 87 ? 2.808 -3.411 6.831 1.00 96.81 87 VAL A N 1
ATOM 695 C CA . VAL A 1 87 ? 2.984 -4.653 6.079 1.00 96.81 87 VAL A CA 1
ATOM 696 C C . VAL A 1 87 ? 1.700 -4.945 5.322 1.00 96.81 87 VAL A C 1
ATOM 698 O O . VAL A 1 87 ? 0.643 -5.134 5.924 1.00 96.81 87 VAL A O 1
ATOM 701 N N . PHE A 1 88 ? 1.812 -4.975 3.996 1.00 97.06 88 PHE A N 1
ATOM 702 C CA . PHE A 1 88 ? 0.719 -5.328 3.102 1.00 97.06 88 PHE A CA 1
ATOM 703 C C . PHE A 1 88 ? 0.865 -6.777 2.654 1.00 97.06 88 PHE A C 1
ATOM 705 O O . PHE A 1 88 ? 1.869 -7.143 2.045 1.00 97.06 88 PHE A O 1
ATOM 712 N N . GLU A 1 89 ? -0.165 -7.576 2.895 1.00 96.81 89 GLU A N 1
ATOM 713 C CA . GLU A 1 89 ? -0.311 -8.906 2.317 1.00 96.81 89 GLU A CA 1
ATOM 714 C C . GLU A 1 89 ? -1.339 -8.853 1.188 1.00 96.81 89 GLU A C 1
ATOM 716 O O . GLU A 1 89 ? -2.435 -8.308 1.335 1.00 96.81 89 GLU A O 1
ATOM 721 N N . LYS A 1 90 ? -0.969 -9.389 0.027 1.00 96.56 90 LYS A N 1
ATOM 722 C CA . LYS A 1 90 ? -1.829 -9.390 -1.152 1.00 96.56 90 LYS A CA 1
ATOM 723 C C . LYS A 1 90 ? -2.754 -10.596 -1.117 1.00 96.56 90 LYS A C 1
ATOM 725 O O . LYS A 1 90 ? -2.285 -11.723 -1.227 1.00 96.56 90 LYS A O 1
ATOM 730 N N . ILE A 1 91 ? -4.058 -10.340 -1.045 1.00 97.62 91 ILE A N 1
ATOM 731 C CA . ILE A 1 91 ? -5.085 -11.382 -1.154 1.00 97.62 91 ILE A CA 1
ATOM 732 C C . ILE A 1 91 ? -5.526 -11.506 -2.616 1.00 97.62 91 ILE A C 1
ATOM 734 O O . ILE A 1 91 ? -5.544 -12.595 -3.183 1.00 97.62 91 ILE A O 1
ATOM 738 N N . THR A 1 92 ? -5.821 -10.373 -3.260 1.00 97.44 92 THR A N 1
ATOM 739 C CA . THR A 1 92 ? -6.109 -10.277 -4.700 1.00 97.44 92 THR A CA 1
ATOM 740 C C . THR A 1 92 ? -5.485 -9.009 -5.289 1.00 97.44 92 THR A C 1
ATOM 742 O O . THR A 1 92 ? -4.862 -8.218 -4.583 1.00 97.44 92 THR A O 1
ATOM 745 N N . SER A 1 93 ? -5.653 -8.769 -6.592 1.00 95.94 93 SER A N 1
ATOM 746 C CA . SER A 1 93 ? -5.154 -7.547 -7.238 1.00 95.94 93 SER A CA 1
ATOM 747 C C . SER A 1 93 ? -5.791 -6.259 -6.698 1.00 95.94 93 SER A C 1
ATOM 749 O O . SER A 1 93 ? -5.194 -5.186 -6.842 1.00 95.94 93 SER A O 1
ATOM 751 N N . THR A 1 94 ? -6.962 -6.338 -6.058 1.00 97.56 94 THR A N 1
ATOM 752 C CA . THR A 1 94 ? -7.711 -5.195 -5.508 1.00 97.56 94 THR A CA 1
ATOM 753 C C . THR A 1 94 ? -8.019 -5.320 -4.015 1.00 97.56 94 THR A C 1
ATOM 755 O O . THR A 1 94 ? -8.715 -4.460 -3.484 1.00 97.56 94 THR A O 1
ATOM 758 N N . TYR A 1 95 ? -7.509 -6.347 -3.330 1.00 98.31 95 TYR A N 1
ATOM 759 C CA . TYR A 1 95 ? -7.755 -6.587 -1.907 1.00 98.31 95 TYR A CA 1
ATOM 760 C C . TYR A 1 95 ? -6.450 -6.936 -1.193 1.00 98.31 95 TYR A C 1
ATOM 762 O O . TYR A 1 95 ? -5.772 -7.905 -1.549 1.00 98.31 95 TYR A O 1
ATOM 770 N N . TYR A 1 96 ? -6.132 -6.173 -0.151 1.00 98.44 96 TYR A N 1
ATOM 771 C CA . TYR A 1 96 ? -4.896 -6.312 0.614 1.00 98.44 96 TYR A CA 1
ATOM 772 C C . TYR A 1 96 ? -5.196 -6.294 2.107 1.00 98.44 96 TYR A C 1
ATOM 774 O O . TYR A 1 96 ? -6.012 -5.497 2.557 1.00 98.44 96 TYR A O 1
ATOM 782 N N . MET A 1 97 ? -4.510 -7.126 2.883 1.00 98.31 97 MET A N 1
ATOM 783 C CA . MET A 1 97 ? -4.521 -7.034 4.340 1.00 98.31 97 MET A CA 1
ATOM 784 C C . MET A 1 97 ? -3.379 -6.126 4.797 1.00 98.31 97 MET A C 1
ATOM 786 O O . MET A 1 97 ? -2.248 -6.264 4.333 1.00 98.31 97 MET A O 1
ATOM 790 N N . LEU A 1 98 ? -3.674 -5.198 5.702 1.00 98.25 98 LEU A N 1
ATOM 791 C CA . LEU A 1 98 ? -2.711 -4.322 6.353 1.00 98.25 98 LEU A CA 1
ATOM 792 C C . LEU A 1 98 ? -2.490 -4.792 7.791 1.00 98.25 98 LEU A C 1
ATOM 794 O O . LEU A 1 98 ? -3.432 -4.934 8.569 1.00 98.25 98 LEU A O 1
ATOM 798 N N . SER A 1 99 ? -1.227 -4.962 8.160 1.00 97.38 99 SER A N 1
ATOM 799 C CA . SER A 1 99 ? -0.796 -5.144 9.545 1.00 97.38 99 SER A CA 1
ATOM 800 C C . SER A 1 99 ? 0.279 -4.123 9.910 1.00 97.38 99 SER A C 1
ATOM 802 O O . SER A 1 99 ? 0.943 -3.552 9.040 1.00 97.38 99 SER A O 1
ATOM 804 N N . LEU A 1 100 ? 0.419 -3.862 11.210 1.00 97.50 100 LEU A N 1
ATOM 805 C CA . LEU A 1 100 ? 1.434 -2.965 11.749 1.00 97.50 100 LEU A CA 1
ATOM 806 C C . LEU A 1 100 ? 2.471 -3.777 12.509 1.00 97.50 100 LEU A C 1
ATOM 808 O O . LEU A 1 100 ? 2.130 -4.637 13.318 1.00 97.50 100 LEU A O 1
ATOM 812 N N . VAL A 1 101 ? 3.732 -3.458 12.262 1.00 96.94 101 VAL A N 1
ATOM 813 C CA . VAL A 1 101 ? 4.872 -4.001 12.994 1.00 96.94 101 VAL A CA 1
ATOM 814 C C . VAL A 1 101 ? 5.628 -2.841 13.639 1.00 96.94 101 VAL A C 1
ATOM 816 O O . VAL A 1 101 ? 5.693 -1.745 13.078 1.00 96.94 101 VAL A O 1
ATOM 819 N N . GLU A 1 102 ? 6.182 -3.063 14.828 1.00 96.88 102 GLU A N 1
ATOM 820 C CA . GLU A 1 102 ? 7.001 -2.069 15.524 1.00 96.88 102 GLU A CA 1
ATOM 821 C C . GLU A 1 102 ? 8.240 -1.675 14.709 1.00 96.88 102 GLU A C 1
ATOM 823 O O . GLU A 1 102 ? 8.880 -2.520 14.082 1.00 96.88 102 GLU A O 1
ATOM 828 N N . GLU A 1 103 ? 8.629 -0.396 14.753 1.00 94.50 103 GLU A N 1
ATOM 829 C CA . GLU A 1 103 ? 9.844 0.093 14.080 1.00 94.50 103 GLU A CA 1
ATOM 830 C C . GLU A 1 103 ? 11.120 -0.627 14.556 1.00 94.50 103 GLU A C 1
ATOM 832 O O . GLU A 1 103 ? 12.056 -0.794 13.774 1.00 94.50 103 GLU A O 1
ATOM 837 N N . SER A 1 104 ? 11.142 -1.146 15.790 1.00 95.69 104 SER A N 1
ATOM 838 C CA . SER A 1 104 ? 12.255 -1.949 16.321 1.00 95.69 104 SER A CA 1
ATOM 839 C C . SER A 1 104 ? 12.537 -3.222 15.515 1.00 95.69 104 SER A C 1
ATOM 841 O O . SER A 1 104 ? 13.654 -3.731 15.541 1.00 95.69 104 SER A O 1
ATOM 843 N N . GLU A 1 105 ? 11.554 -3.728 14.768 1.00 96.69 105 GLU A N 1
ATOM 844 C CA . GLU A 1 105 ? 11.694 -4.925 13.934 1.00 96.69 105 GLU A CA 1
ATOM 845 C C . GLU A 1 105 ? 12.300 -4.627 12.557 1.00 96.69 105 GLU A C 1
ATOM 847 O O . GLU A 1 105 ? 12.530 -5.551 11.773 1.00 96.69 105 GLU A O 1
ATOM 852 N N . LEU A 1 106 ? 12.572 -3.357 12.234 1.00 94.19 106 LEU A N 1
ATOM 853 C CA . LEU A 1 106 ? 13.015 -2.939 10.905 1.00 94.19 106 LEU A CA 1
ATOM 854 C C . LEU A 1 106 ? 14.243 -3.715 10.422 1.00 94.19 106 LEU A C 1
ATOM 856 O O . LEU A 1 106 ? 14.269 -4.177 9.281 1.00 94.19 106 LEU A O 1
ATOM 860 N N . ASP A 1 107 ? 15.259 -3.871 11.268 1.00 94.88 107 ASP A N 1
ATOM 861 C CA . ASP A 1 107 ? 16.494 -4.546 10.867 1.00 94.88 107 ASP A CA 1
ATOM 862 C C . ASP A 1 107 ? 16.306 -6.058 10.709 1.00 94.88 107 ASP A C 1
ATOM 864 O O . ASP A 1 107 ? 16.907 -6.658 9.813 1.00 94.88 107 ASP A O 1
ATOM 868 N N . ARG A 1 108 ? 15.396 -6.663 11.484 1.00 96.00 108 ARG A N 1
ATOM 869 C CA . ARG A 1 108 ? 14.992 -8.058 11.276 1.00 96.00 108 ARG A CA 1
ATOM 870 C C . ARG A 1 108 ? 14.237 -8.222 9.959 1.00 96.00 108 ARG A C 1
ATOM 872 O O . ARG A 1 108 ? 14.523 -9.140 9.200 1.00 96.00 108 ARG A O 1
ATOM 879 N N . LEU A 1 109 ? 13.305 -7.327 9.641 1.00 95.50 109 LEU A N 1
ATOM 880 C CA . LEU A 1 109 ? 12.576 -7.391 8.372 1.00 95.50 109 LEU A CA 1
ATOM 881 C C . LEU A 1 109 ? 13.508 -7.180 7.177 1.00 95.50 109 LEU A C 1
ATOM 883 O O . LEU A 1 109 ? 13.377 -7.888 6.183 1.00 95.50 109 LEU A O 1
ATOM 887 N N . LYS A 1 110 ? 14.494 -6.278 7.271 1.00 94.25 110 LYS A N 1
ATOM 888 C CA . LYS A 1 110 ? 15.518 -6.112 6.225 1.00 94.25 110 LYS A CA 1
ATOM 889 C C . LYS A 1 110 ? 16.342 -7.378 6.004 1.00 94.25 110 LYS A C 1
ATOM 891 O O . LYS A 1 110 ? 16.644 -7.681 4.854 1.00 94.25 110 LYS A O 1
ATOM 896 N N . SER A 1 111 ? 16.721 -8.094 7.066 1.00 94.88 111 SER A N 1
ATOM 897 C CA . SER A 1 111 ? 17.523 -9.319 6.936 1.00 94.88 111 SER A CA 1
ATOM 898 C C . SER A 1 111 ? 16.729 -10.487 6.349 1.00 94.88 111 SER A C 1
ATOM 900 O O . SER A 1 111 ? 17.306 -11.333 5.672 1.00 94.88 111 SER A O 1
ATOM 902 N N . LEU A 1 112 ? 15.411 -10.506 6.569 1.00 94.50 112 LEU A N 1
ATOM 903 C CA . LEU A 1 112 ? 14.495 -11.489 5.990 1.00 94.50 112 LEU A CA 1
ATOM 904 C C . LEU A 1 112 ? 14.036 -11.124 4.572 1.00 94.50 112 LEU A C 1
ATOM 906 O O . LEU A 1 112 ? 13.636 -12.005 3.821 1.00 94.50 112 LEU A O 1
ATOM 910 N N . SER A 1 113 ? 14.096 -9.844 4.200 1.00 92.38 113 SER A N 1
ATOM 911 C CA . SER A 1 113 ? 13.606 -9.363 2.910 1.00 92.38 113 SER A CA 1
ATOM 912 C C . SER A 1 113 ? 14.429 -9.911 1.748 1.00 92.38 113 SER A C 1
ATOM 914 O O . SER A 1 113 ? 15.630 -9.650 1.644 1.00 92.38 113 SER A O 1
ATOM 916 N N . LYS A 1 114 ? 13.765 -10.557 0.783 1.00 89.88 114 LYS A N 1
ATOM 917 C CA . LYS A 1 114 ? 14.371 -10.905 -0.512 1.00 89.88 114 LYS A CA 1
ATOM 918 C C . LYS A 1 114 ? 14.886 -9.669 -1.256 1.00 89.88 114 LYS A C 1
ATOM 920 O O . LYS A 1 114 ? 15.867 -9.754 -2.000 1.00 89.88 114 LYS A O 1
ATOM 925 N N . VAL A 1 115 ? 14.198 -8.535 -1.105 1.00 88.50 115 VAL A N 1
ATOM 926 C CA . VAL A 1 115 ? 14.586 -7.234 -1.667 1.00 88.50 115 VAL A CA 1
ATOM 927 C C . VAL A 1 115 ? 14.159 -6.125 -0.715 1.00 88.50 115 VAL A C 1
ATOM 929 O O . VAL A 1 115 ? 13.018 -6.121 -0.266 1.00 88.50 115 VAL A O 1
ATOM 932 N N . TRP A 1 116 ? 15.023 -5.144 -0.465 1.00 90.94 116 TRP A N 1
ATOM 933 C CA . TRP A 1 116 ? 14.630 -3.901 0.195 1.00 90.94 116 TRP A CA 1
ATOM 934 C C . TRP A 1 116 ? 15.443 -2.720 -0.335 1.00 90.94 116 TRP A C 1
ATOM 936 O O . TRP A 1 116 ? 16.555 -2.885 -0.836 1.00 90.94 116 TRP A O 1
ATOM 946 N N . ALA A 1 117 ? 14.872 -1.524 -0.233 1.00 87.31 117 ALA A N 1
ATOM 947 C CA . ALA A 1 117 ? 15.513 -0.277 -0.624 1.00 87.31 117 ALA A CA 1
ATOM 948 C C . ALA A 1 117 ? 14.955 0.906 0.185 1.00 87.31 117 ALA A C 1
ATOM 950 O O . ALA A 1 117 ? 14.064 0.761 1.025 1.00 87.31 117 ALA A O 1
ATOM 951 N N . ARG A 1 118 ? 15.504 2.099 -0.056 1.00 86.94 118 ARG A N 1
ATOM 952 C CA . ARG A 1 118 ? 15.017 3.358 0.515 1.00 86.94 118 ARG A CA 1
ATOM 953 C C . ARG A 1 118 ? 14.307 4.186 -0.547 1.00 86.94 118 ARG A C 1
ATOM 955 O O . ARG A 1 118 ? 14.739 4.240 -1.695 1.00 86.94 118 ARG A O 1
ATOM 962 N N . ASN A 1 119 ? 13.244 4.871 -0.146 1.00 79.81 119 ASN A N 1
ATOM 963 C CA . ASN A 1 119 ? 12.590 5.882 -0.964 1.00 79.81 119 ASN A CA 1
ATOM 964 C C . ASN A 1 119 ? 13.322 7.229 -0.804 1.00 79.81 119 ASN A C 1
ATOM 966 O O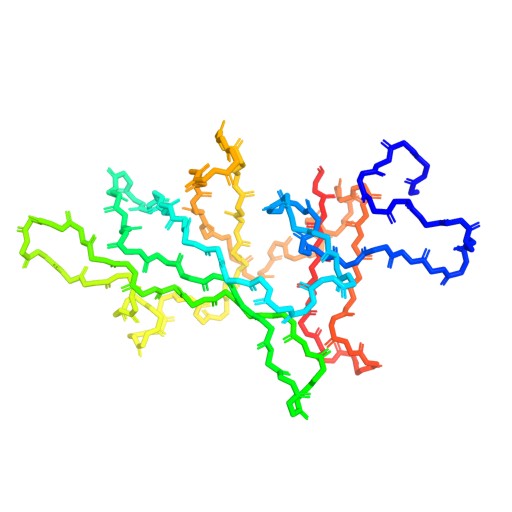 . ASN A 1 119 ? 12.935 8.078 0.003 1.00 79.81 119 ASN A O 1
ATOM 970 N N . GLY A 1 12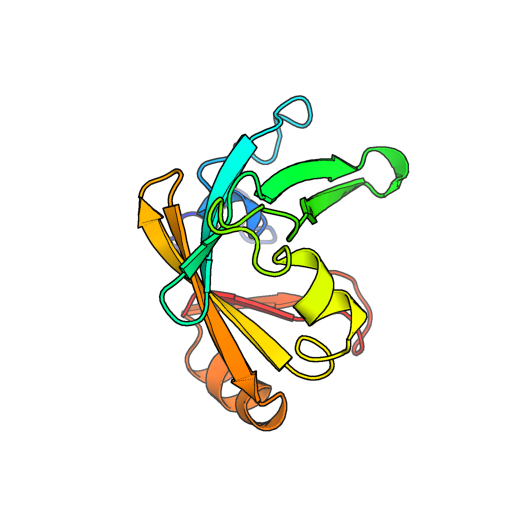0 ? 14.443 7.365 -1.516 1.00 75.25 120 GLY A N 1
ATOM 971 C CA . GLY A 1 120 ? 15.333 8.529 -1.497 1.00 75.25 120 GLY A CA 1
ATOM 972 C C . GLY A 1 120 ? 16.773 8.188 -1.097 1.00 75.25 120 GLY A C 1
ATOM 973 O O . GLY A 1 120 ? 17.068 7.084 -0.642 1.00 75.25 120 GLY A O 1
ATOM 974 N N . SER A 1 121 ? 17.678 9.149 -1.292 1.00 74.56 121 SER A N 1
ATOM 975 C CA . SER A 1 121 ? 19.126 8.987 -1.089 1.00 74.56 121 SER A CA 1
ATOM 976 C C . SER A 1 121 ? 19.594 9.197 0.357 1.00 74.56 121 SER A C 1
ATOM 978 O O . SER A 1 121 ? 20.742 8.895 0.675 1.00 74.56 121 SER A O 1
ATOM 980 N N . SER A 1 122 ? 18.728 9.703 1.240 1.00 79.44 122 SER A N 1
ATOM 981 C CA . SER A 1 122 ? 19.064 9.959 2.644 1.00 79.44 122 SER A CA 1
ATOM 982 C C . SER A 1 122 ? 19.069 8.672 3.473 1.00 79.44 122 SER A C 1
ATOM 984 O O . SER A 1 122 ? 18.307 7.738 3.221 1.00 79.44 122 SER A O 1
ATOM 986 N N . THR A 1 123 ? 19.864 8.636 4.542 1.00 74.38 123 THR A N 1
ATOM 987 C CA . THR A 1 123 ? 19.801 7.567 5.551 1.00 74.38 123 THR A CA 1
ATOM 988 C C . THR A 1 123 ? 18.479 7.555 6.322 1.00 74.38 123 THR A C 1
ATOM 990 O O . THR A 1 123 ? 18.070 6.489 6.779 1.00 74.38 123 THR A O 1
ATOM 993 N N . SER A 1 124 ? 17.795 8.701 6.402 1.00 78.12 124 SER A N 1
ATOM 994 C CA . SER A 1 124 ? 16.466 8.869 7.007 1.00 78.12 124 SER A CA 1
ATOM 995 C C . SER A 1 124 ? 15.301 8.612 6.042 1.00 78.12 124 SER A C 1
ATOM 997 O O . SER A 1 124 ? 14.138 8.727 6.430 1.00 78.12 124 SER A O 1
ATOM 999 N N . SER A 1 125 ? 15.580 8.274 4.779 1.00 81.88 125 SER A N 1
ATOM 1000 C CA . SER A 1 125 ? 14.537 7.930 3.813 1.00 81.88 125 SER A CA 1
ATOM 1001 C C . SER A 1 125 ? 13.794 6.663 4.234 1.00 81.88 125 SER A C 1
ATOM 1003 O O . SER A 1 125 ? 14.402 5.684 4.675 1.00 81.88 125 SER A O 1
ATOM 1005 N N . LYS A 1 126 ? 12.469 6.669 4.044 1.00 85.50 126 LYS A N 1
ATOM 1006 C CA . LYS A 1 126 ? 11.594 5.539 4.380 1.00 85.50 126 LYS A CA 1
ATOM 1007 C C . LYS A 1 126 ? 12.059 4.276 3.656 1.00 85.50 126 LYS A C 1
ATOM 1009 O O . LYS A 1 126 ? 12.290 4.305 2.446 1.00 85.50 126 LYS A O 1
ATOM 1014 N N . ALA A 1 127 ? 12.194 3.182 4.397 1.00 89.50 127 ALA A N 1
ATOM 1015 C CA . ALA A 1 127 ? 12.491 1.880 3.823 1.00 89.50 127 ALA A CA 1
ATOM 1016 C C . ALA A 1 127 ? 11.228 1.265 3.208 1.00 89.50 127 ALA A C 1
ATOM 1018 O O . ALA A 1 127 ? 10.116 1.500 3.680 1.00 89.50 127 ALA A O 1
ATOM 1019 N N . TYR A 1 128 ? 11.414 0.458 2.172 1.00 89.50 128 TYR A N 1
ATOM 1020 C CA . TYR A 1 128 ? 10.405 -0.465 1.669 1.00 89.50 128 TYR A CA 1
ATOM 1021 C C . TYR A 1 128 ? 11.087 -1.783 1.308 1.00 89.50 128 TYR A C 1
ATOM 1023 O O . TYR A 1 128 ? 12.278 -1.804 0.988 1.00 89.50 128 TYR A O 1
ATOM 1031 N N . GLY A 1 129 ? 10.342 -2.881 1.345 1.00 90.38 129 GLY A N 1
ATOM 1032 C CA . GLY A 1 129 ? 10.884 -4.186 1.008 1.00 90.38 129 GLY A CA 1
ATOM 1033 C C . GLY A 1 129 ? 9.810 -5.209 0.694 1.00 90.38 129 GLY A C 1
ATOM 1034 O O . GLY A 1 129 ? 8.617 -4.950 0.834 1.00 90.38 129 GLY A O 1
ATOM 1035 N N . MET A 1 130 ? 10.275 -6.361 0.235 1.00 90.69 130 MET A N 1
ATOM 1036 C CA . MET A 1 130 ? 9.494 -7.559 -0.005 1.00 90.69 130 MET A CA 1
ATOM 1037 C C . MET A 1 130 ? 10.141 -8.684 0.784 1.00 90.69 130 MET A C 1
ATOM 1039 O O . MET A 1 130 ? 11.316 -8.997 0.558 1.00 90.69 130 MET A O 1
ATOM 1043 N N . LEU A 1 131 ? 9.350 -9.234 1.701 1.00 87.81 131 LEU A N 1
ATOM 1044 C CA . LEU A 1 131 ? 9.666 -10.446 2.444 1.00 87.81 131 LEU A CA 1
ATOM 1045 C C . LEU A 1 131 ? 9.734 -11.635 1.479 1.00 87.81 131 LEU A C 1
ATOM 1047 O O . LEU A 1 131 ? 8.853 -11.730 0.594 1.00 87.81 131 LEU A O 1
#

Secondary structure (DSSP, 8-state):
-TTSTTB-SSTT-B--GGGGGT--TT-TT-EEEEEEEETTEEEEEEEEEEEGGGTEEEEE---B-SSSSPPHHHHHHHTTTTTEEEEEEEEETTEEEEEEEEGGGHHHHHHH-SEEEESSSSTTSPEEEE-

Nearest PDB structures (foldseek):
  8t6j-assembly1_B  TM=3.089E-01  e=6.999E+00  Homo sapiens
  8t7h-assembly1_B  TM=3.583E-01  e=9.533E+00  Homo sapiens

Sequence (131 aa):
MKGTPYEYPDPSRMYGGIRFFDIEPEDTSVEKNITINYLGKDYYPSTIKFAPHNGSWRIQLKGDPGDGTQELSKFGNDGDFVHKILVFEKITSTYYMLSLVEESELDRLKSLSKVWARNGSSTSSKAYGML

Foldseek 3Di:
DPPDLQDDPPPVGTDDPCVVLVDDLVPQVDKAFAWEQEPNATFPGFIWHADVVVRDIDTRQFGDRVPPDHGSVVCVVVCVCPQWDWDWDDPDSRYIYTDTDHNVCVVVCVVVFPDKDFPDDDPPGDIDTHD

pLDDT: mean 92.03, std 6.49, range [64.94, 98.62]

Organism: NCBI:txid2840859

Mean predicted aligned error: 4.08 Å